Protein AF-A0A924RES4-F1 (afdb_monomer_lite)

Radius of gyration: 15.04 Å; chains: 1; bounding box: 48×29×24 Å

Secondary structure (DSSP, 8-state):
-HHHHHHHHHHHH---HHHHHHHHHHTSTTS--S-GGGGSPPTTSSSS-------

Structure (mmCIF, N/CA/C/O backbone):
data_AF-A0A924RES4-F1
#
_entry.id   AF-A0A924RES4-F1
#
loop_
_atom_site.group_PDB
_atom_site.id
_atom_site.type_symbol
_atom_site.label_atom_id
_atom_site.label_alt_id
_atom_site.label_comp_id
_atom_site.label_asym_id
_atom_site.label_entity_id
_atom_site.label_seq_id
_atom_site.pdbx_PDB_ins_code
_atom_site.Cartn_x
_atom_site.Cartn_y
_atom_site.Cartn_z
_atom_site.occupancy
_atom_site.B_iso_or_equiv
_atom_site.auth_seq_id
_atom_site.auth_comp_id
_atom_site.auth_asym_id
_atom_site.aut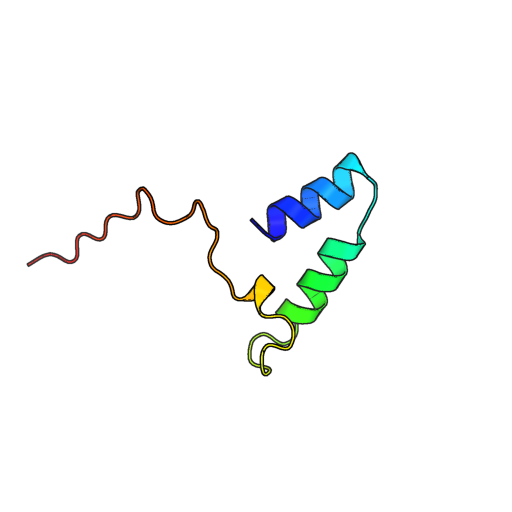h_atom_id
_atom_site.pdbx_PDB_model_num
ATOM 1 N N . HIS A 1 1 ? 1.804 8.279 1.264 1.00 82.94 1 HIS A N 1
ATOM 2 C CA . HIS A 1 1 ? 0.480 8.655 0.737 1.00 82.94 1 HIS A CA 1
ATOM 3 C C . HIS A 1 1 ? -0.359 7.429 0.375 1.00 82.94 1 HIS A C 1
ATOM 5 O O . HIS A 1 1 ? -1.405 7.277 0.975 1.00 82.94 1 HIS A O 1
ATOM 11 N N . LEU A 1 2 ? 0.100 6.511 -0.490 1.00 90.94 2 LEU A N 1
ATOM 12 C CA . LEU A 1 2 ? -0.712 5.352 -0.929 1.00 90.94 2 LEU A CA 1
ATOM 13 C C . LEU A 1 2 ? -1.134 4.389 0.197 1.00 90.94 2 LEU A C 1
ATOM 15 O O . LEU A 1 2 ? -2.245 3.874 0.188 1.00 90.94 2 LEU A O 1
ATOM 19 N N . VAL A 1 3 ? -0.264 4.158 1.186 1.00 92.81 3 VAL A N 1
ATOM 20 C CA . VAL A 1 3 ? -0.604 3.329 2.359 1.00 92.81 3 VAL A CA 1
ATOM 21 C C . VAL A 1 3 ? -1.681 3.998 3.213 1.00 92.81 3 VAL A C 1
ATOM 23 O O . VAL A 1 3 ? -2.638 3.343 3.602 1.00 92.81 3 VAL A O 1
ATOM 26 N N . GLU A 1 4 ? -1.549 5.303 3.462 1.00 93.19 4 GLU A N 1
ATOM 27 C CA . GLU A 1 4 ? -2.547 6.077 4.210 1.00 93.19 4 GLU A CA 1
ATOM 28 C C . GLU A 1 4 ? -3.898 6.058 3.495 1.00 93.19 4 GLU A C 1
ATOM 30 O O . GLU A 1 4 ? -4.912 5.763 4.112 1.00 93.19 4 GLU A O 1
ATOM 35 N N . GLU A 1 5 ? -3.910 6.257 2.175 1.00 91.56 5 GLU A N 1
ATOM 36 C CA . GLU A 1 5 ? -5.129 6.165 1.366 1.00 91.56 5 GLU A CA 1
ATOM 37 C C . GLU A 1 5 ? -5.826 4.803 1.523 1.00 91.56 5 GLU A C 1
ATOM 39 O O . GLU A 1 5 ? -7.043 4.751 1.722 1.00 91.56 5 GLU A O 1
ATOM 44 N N . ALA A 1 6 ? -5.061 3.706 1.491 1.00 95.62 6 ALA A N 1
ATOM 45 C CA . ALA A 1 6 ? -5.601 2.362 1.669 1.00 95.62 6 ALA A CA 1
ATOM 46 C C . ALA A 1 6 ? -6.161 2.128 3.080 1.00 95.62 6 ALA A C 1
ATOM 48 O O . ALA A 1 6 ? -7.225 1.525 3.231 1.00 95.62 6 ALA A O 1
ATOM 49 N N . LEU A 1 7 ? -5.484 2.636 4.111 1.00 95.81 7 LEU A N 1
ATOM 50 C CA . LEU A 1 7 ? -5.952 2.535 5.493 1.00 95.81 7 LEU A CA 1
ATOM 51 C C . LEU A 1 7 ? -7.210 3.375 5.727 1.00 95.81 7 LEU A C 1
ATOM 53 O O . LEU A 1 7 ? -8.171 2.877 6.313 1.00 95.81 7 LEU A O 1
ATOM 57 N N . THR A 1 8 ? -7.251 4.610 5.225 1.00 97.31 8 THR A N 1
ATOM 58 C CA . THR A 1 8 ? -8.435 5.475 5.301 1.00 97.31 8 THR A CA 1
ATOM 59 C C . THR A 1 8 ? -9.630 4.827 4.605 1.00 97.31 8 THR A C 1
ATOM 61 O O . THR A 1 8 ? -10.721 4.795 5.170 1.00 97.31 8 THR A O 1
ATOM 64 N N . ALA A 1 9 ? -9.443 4.248 3.414 1.00 96.75 9 ALA A N 1
ATOM 65 C CA . ALA A 1 9 ? -10.508 3.536 2.707 1.00 96.75 9 ALA A CA 1
ATOM 66 C C . ALA A 1 9 ? -11.062 2.350 3.514 1.00 96.75 9 ALA A C 1
ATOM 68 O O . ALA A 1 9 ? -12.281 2.210 3.656 1.00 96.75 9 ALA A O 1
ATOM 69 N N . ALA A 1 10 ? -10.174 1.543 4.097 1.00 96.56 10 ALA A N 1
ATOM 70 C CA . ALA A 1 10 ? -10.554 0.385 4.893 1.00 96.56 10 ALA A CA 1
ATOM 71 C C . ALA A 1 10 ? -11.300 0.786 6.175 1.00 96.56 10 ALA A C 1
ATOM 73 O O . ALA A 1 10 ? -12.328 0.1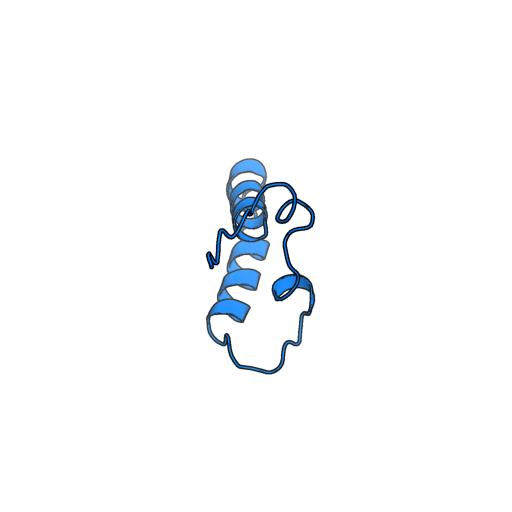94 6.502 1.00 96.56 10 ALA A O 1
ATOM 74 N N . VAL A 1 11 ? -10.810 1.802 6.889 1.00 97.56 11 VAL A N 1
ATOM 75 C CA . VAL A 1 11 ? -11.375 2.230 8.177 1.00 97.56 11 VAL A CA 1
ATOM 76 C C . VAL A 1 11 ? -12.673 3.013 7.998 1.00 97.56 11 VAL A C 1
ATOM 78 O O . VAL A 1 11 ? -13.651 2.737 8.688 1.00 97.56 11 VAL A O 1
ATOM 81 N N . GLU A 1 12 ? -12.706 3.985 7.085 1.00 97.88 12 GLU A N 1
ATOM 82 C CA . GLU A 1 12 ? -13.852 4.892 6.950 1.00 97.88 12 GLU A CA 1
ATOM 83 C C . GLU A 1 12 ? -14.974 4.311 6.091 1.00 97.88 12 GLU A C 1
ATOM 85 O O . GLU A 1 12 ? -16.14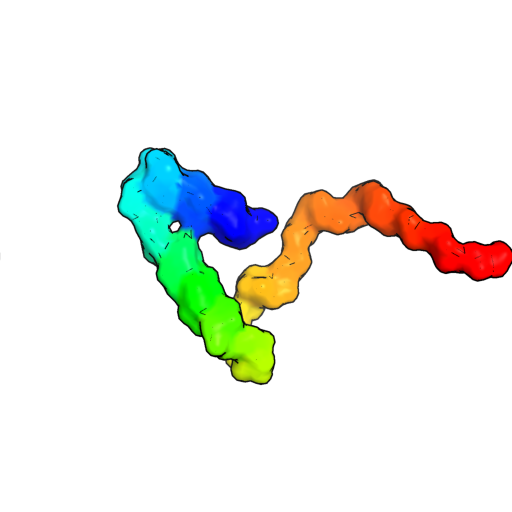2 4.645 6.292 1.00 97.88 12 GLU A O 1
ATOM 90 N N . ARG A 1 13 ? -14.632 3.464 5.113 1.00 97.31 13 ARG A N 1
ATOM 91 C CA . ARG A 1 13 ? -15.584 2.968 4.107 1.00 97.31 13 ARG A CA 1
ATOM 92 C C . ARG A 1 13 ? -15.703 1.447 4.070 1.00 97.31 13 ARG A C 1
ATOM 94 O O . ARG A 1 13 ? -16.540 0.944 3.326 1.00 97.31 13 ARG A O 1
ATOM 101 N N . GLY A 1 14 ? -14.901 0.715 4.848 1.00 97.19 14 GLY A N 1
ATOM 102 C CA . GLY A 1 14 ? -14.849 -0.748 4.775 1.00 97.19 14 GLY A CA 1
ATOM 103 C C . GLY A 1 14 ? -14.323 -1.266 3.433 1.00 97.19 14 GLY A C 1
ATOM 104 O O . GLY A 1 14 ? -14.573 -2.417 3.084 1.00 97.19 14 GLY A O 1
ATOM 105 N N . ASP A 1 15 ? -13.641 -0.416 2.663 1.00 97.50 15 ASP A N 1
ATOM 106 C CA . ASP A 1 15 ? -13.191 -0.718 1.308 1.00 97.50 15 ASP A CA 1
ATOM 107 C C . ASP A 1 15 ? -11.730 -1.179 1.320 1.00 97.50 15 ASP A C 1
ATOM 109 O O . ASP A 1 15 ? -10.813 -0.386 1.539 1.00 97.50 15 ASP A O 1
ATOM 113 N N . LEU A 1 16 ? -11.525 -2.476 1.084 1.00 96.94 16 LEU A N 1
ATOM 114 C CA . LEU A 1 16 ? -10.200 -3.096 0.991 1.00 96.94 16 LEU A CA 1
ATOM 115 C C . LEU A 1 16 ? -9.612 -3.059 -0.428 1.00 96.94 16 LEU A C 1
ATOM 117 O O . LEU A 1 16 ? -8.449 -3.420 -0.605 1.00 96.94 16 LEU A O 1
ATOM 121 N N . GLY A 1 17 ? -10.356 -2.579 -1.429 1.00 97.25 17 GLY A N 1
ATOM 122 C CA . GLY A 1 17 ? -9.897 -2.525 -2.819 1.00 97.25 17 GLY A CA 1
ATOM 123 C C . GLY A 1 17 ? -8.546 -1.814 -3.000 1.00 97.25 17 GLY A C 1
ATOM 124 O O . GLY A 1 17 ? -7.663 -2.367 -3.661 1.00 97.25 17 GLY A O 1
ATOM 125 N N . PRO A 1 18 ? -8.319 -0.636 -2.385 1.00 95.69 18 PRO A N 1
ATOM 126 C CA . PRO A 1 18 ? -7.027 0.047 -2.464 1.00 95.69 18 PRO A CA 1
ATOM 127 C C . PRO A 1 18 ? -5.872 -0.740 -1.830 1.00 95.69 18 PRO A C 1
ATOM 129 O O . PRO A 1 18 ? -4.753 -0.705 -2.343 1.00 95.69 18 PRO A O 1
ATOM 132 N N . PHE A 1 19 ? -6.137 -1.474 -0.744 1.00 96.06 19 PHE A N 1
ATOM 133 C CA . PHE A 1 19 ? -5.142 -2.334 -0.102 1.00 96.06 19 PHE A CA 1
ATOM 134 C C . PHE A 1 19 ? -4.750 -3.498 -1.016 1.00 96.06 19 PHE A C 1
ATOM 136 O O . PHE A 1 19 ? -3.560 -3.710 -1.252 1.00 96.06 19 PHE A O 1
ATOM 143 N N . ASP A 1 20 ? -5.732 -4.207 -1.577 1.00 96.44 20 ASP A N 1
ATOM 144 C CA . ASP A 1 20 ? -5.483 -5.344 -2.469 1.00 96.44 20 ASP A CA 1
ATOM 145 C C . ASP A 1 20 ? -4.735 -4.911 -3.737 1.00 96.44 20 ASP A C 1
ATOM 147 O O . ASP A 1 20 ? -3.793 -5.577 -4.177 1.00 96.44 20 ASP A O 1
ATOM 151 N N . ALA A 1 21 ? -5.098 -3.752 -4.296 1.00 93.50 21 ALA A N 1
ATOM 152 C CA . ALA A 1 21 ? -4.410 -3.175 -5.445 1.00 93.50 21 ALA A CA 1
ATOM 153 C C . ALA A 1 21 ? -2.946 -2.829 -5.123 1.00 93.50 21 ALA A C 1
ATOM 155 O O . ALA A 1 21 ? -2.047 -3.143 -5.908 1.00 93.50 21 ALA A O 1
ATOM 156 N N . LEU A 1 22 ? -2.688 -2.237 -3.952 1.00 93.62 22 LEU A N 1
ATOM 157 C CA . LEU A 1 22 ? -1.330 -1.942 -3.499 1.00 93.62 22 LEU A CA 1
ATOM 158 C C . LEU A 1 22 ? -0.522 -3.231 -3.277 1.00 93.62 22 LEU A C 1
ATOM 160 O O . LEU A 1 22 ? 0.623 -3.323 -3.723 1.00 93.62 22 LEU A O 1
ATOM 164 N N . LEU A 1 23 ? -1.118 -4.245 -2.645 1.00 94.38 23 LEU A N 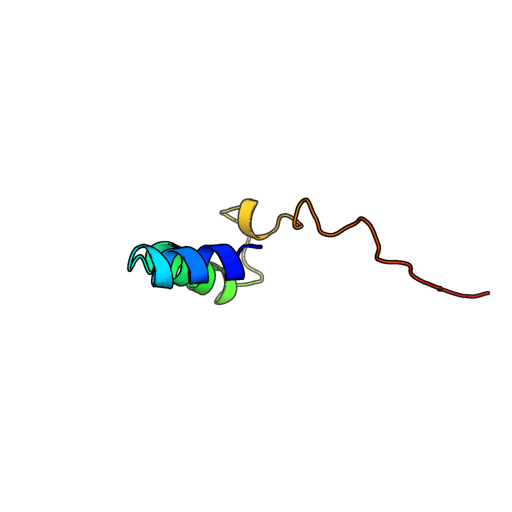1
ATOM 165 C CA . LEU A 1 23 ? -0.479 -5.538 -2.403 1.00 94.38 23 LEU A CA 1
ATOM 166 C C . LEU A 1 23 ? -0.101 -6.246 -3.712 1.00 94.38 23 LEU A C 1
ATOM 168 O O . LEU A 1 23 ? 0.996 -6.801 -3.811 1.00 94.38 23 LEU A O 1
ATOM 172 N N . ALA A 1 24 ? -0.969 -6.205 -4.725 1.00 93.25 24 ALA A N 1
ATOM 173 C CA . ALA A 1 24 ? -0.696 -6.802 -6.030 1.00 93.25 24 ALA A CA 1
ATOM 174 C C . ALA A 1 24 ? 0.549 -6.196 -6.699 1.00 93.25 24 ALA A C 1
ATOM 176 O O . ALA A 1 24 ? 1.377 -6.934 -7.236 1.00 93.25 24 ALA A O 1
ATOM 177 N N . VAL A 1 25 ? 0.714 -4.871 -6.618 1.00 92.06 25 VAL A N 1
ATOM 178 C CA . VAL A 1 25 ? 1.889 -4.167 -7.158 1.00 92.06 25 VAL A CA 1
ATOM 179 C C . VAL A 1 25 ? 3.140 -4.481 -6.335 1.00 92.06 25 VAL A C 1
ATOM 181 O O . VAL A 1 25 ? 4.168 -4.864 -6.891 1.00 92.06 25 VAL A O 1
ATOM 184 N N . LEU A 1 26 ? 3.058 -4.390 -5.003 1.00 91.25 26 LEU A N 1
ATOM 185 C CA . LEU A 1 26 ? 4.199 -4.642 -4.112 1.00 91.25 26 LEU A CA 1
ATOM 186 C C . LEU A 1 26 ? 4.693 -6.093 -4.149 1.00 91.25 26 LEU A C 1
ATOM 188 O O . LEU A 1 26 ? 5.860 -6.348 -3.858 1.00 91.25 26 LEU A O 1
ATOM 192 N N . SER A 1 27 ? 3.836 -7.040 -4.531 1.00 94.25 27 SER A N 1
ATOM 193 C CA . SER A 1 27 ? 4.215 -8.447 -4.706 1.00 94.25 27 SER A CA 1
ATOM 194 C C . SER A 1 27 ? 5.130 -8.675 -5.916 1.00 94.25 27 SER A C 1
ATOM 196 O O . SER A 1 27 ? 5.767 -9.725 -6.005 1.00 94.25 27 SER A O 1
ATOM 198 N N . ARG A 1 28 ? 5.198 -7.717 -6.852 1.00 92.25 28 ARG A N 1
ATOM 199 C CA . ARG A 1 28 ? 6.041 -7.768 -8.058 1.00 92.25 28 ARG A CA 1
ATOM 200 C C . ARG A 1 28 ? 6.741 -6.422 -8.300 1.00 92.25 28 ARG A C 1
ATOM 202 O O . ARG A 1 28 ? 6.490 -5.759 -9.302 1.00 92.25 28 ARG A O 1
ATOM 209 N N . PRO A 1 29 ? 7.641 -6.000 -7.397 1.00 89.25 29 PRO A N 1
ATOM 210 C CA . PRO A 1 29 ? 8.137 -4.623 -7.357 1.00 89.25 29 PRO A CA 1
ATOM 211 C C . PRO A 1 29 ? 9.079 -4.246 -8.513 1.00 89.25 29 PRO A C 1
ATOM 213 O O . PRO A 1 29 ? 9.375 -3.068 -8.687 1.00 89.25 29 PRO A O 1
ATOM 216 N N . TYR A 1 30 ? 9.573 -5.226 -9.276 1.00 88.44 30 TYR A N 1
ATOM 217 C CA . TYR A 1 30 ? 10.516 -5.022 -10.383 1.00 88.44 30 TYR A CA 1
ATOM 218 C C . TYR A 1 30 ? 9.905 -5.276 -11.765 1.00 88.44 30 TYR A C 1
ATOM 220 O O . TYR A 1 30 ? 10.605 -5.131 -12.766 1.00 88.44 30 TYR A O 1
ATOM 228 N N . ASP A 1 31 ? 8.630 -5.668 -11.825 1.00 89.00 31 ASP A N 1
ATOM 229 C CA . ASP A 1 31 ? 7.924 -5.792 -13.097 1.00 89.00 31 ASP A CA 1
ATOM 230 C C . ASP A 1 31 ? 7.711 -4.401 -13.705 1.00 89.00 31 ASP A C 1
ATOM 232 O O . ASP A 1 31 ? 7.677 -3.384 -13.005 1.00 89.00 31 ASP A O 1
ATOM 236 N N . GLU A 1 32 ? 7.564 -4.350 -15.029 1.00 78.69 32 GLU A N 1
ATOM 237 C CA . GLU A 1 32 ? 7.335 -3.089 -15.723 1.00 78.69 32 GLU A CA 1
ATOM 238 C C . GLU A 1 32 ? 6.050 -2.422 -15.190 1.00 78.69 32 GLU A C 1
ATOM 240 O O . GLU A 1 32 ? 4.990 -3.064 -15.150 1.00 78.69 32 GLU A O 1
ATOM 245 N N . PRO A 1 33 ? 6.121 -1.157 -14.730 1.00 69.50 33 PRO A N 1
ATOM 246 C CA . PRO A 1 33 ? 5.011 -0.536 -14.031 1.00 69.50 33 PRO A CA 1
ATOM 247 C C . PRO A 1 33 ? 3.840 -0.311 -14.986 1.00 69.50 33 PRO A C 1
ATOM 249 O O . PRO A 1 33 ? 3.822 0.614 -15.792 1.00 69.50 33 PRO A O 1
ATOM 252 N N . THR A 1 34 ? 2.814 -1.144 -14.846 1.00 77.44 34 THR A N 1
ATOM 253 C CA . THR A 1 34 ? 1.533 -1.007 -15.559 1.00 77.44 34 THR A CA 1
ATOM 254 C C . THR A 1 34 ? 0.674 0.126 -15.004 1.00 77.44 34 THR A C 1
ATOM 256 O O . THR A 1 34 ? -0.244 0.595 -15.672 1.00 77.44 34 THR A O 1
ATOM 259 N N . GLN A 1 35 ? 0.973 0.578 -13.785 1.00 82.06 35 GLN A N 1
ATOM 260 C CA . GLN A 1 35 ? 0.223 1.598 -13.064 1.00 82.06 35 GLN A CA 1
ATOM 261 C C . GLN A 1 35 ? 1.186 2.665 -12.515 1.00 82.06 35 GLN A C 1
ATOM 263 O O . GLN A 1 35 ? 1.682 2.535 -11.391 1.00 82.06 35 GLN A O 1
ATOM 268 N N . PRO A 1 36 ? 1.490 3.718 -13.300 1.00 81.12 36 PRO A N 1
ATOM 269 C CA . PRO A 1 36 ? 2.536 4.689 -12.974 1.00 81.12 36 PRO A CA 1
ATOM 270 C C . PRO A 1 36 ? 2.273 5.451 -11.671 1.00 81.12 36 PRO A C 1
ATOM 272 O O . PRO A 1 36 ? 3.221 5.914 -11.044 1.00 81.12 36 PRO A O 1
ATOM 275 N N . GLN A 1 37 ? 1.018 5.543 -11.221 1.00 85.06 37 GLN A N 1
ATOM 276 C CA . GLN A 1 37 ? 0.654 6.195 -9.963 1.00 85.06 37 GLN A CA 1
ATOM 277 C C . GLN A 1 37 ? 1.305 5.550 -8.729 1.00 85.06 37 GLN A C 1
ATOM 279 O O . GLN A 1 37 ? 1.605 6.258 -7.775 1.00 85.06 37 GLN A O 1
ATOM 284 N N . TYR A 1 38 ? 1.595 4.242 -8.755 1.00 86.94 38 TYR A N 1
ATOM 285 C CA . TYR A 1 38 ? 2.256 3.561 -7.631 1.00 86.94 38 TYR A CA 1
ATOM 286 C C . TYR A 1 38 ? 3.762 3.834 -7.555 1.00 86.94 38 TYR A C 1
ATOM 288 O O . TYR A 1 38 ? 4.377 3.593 -6.519 1.00 86.94 38 TYR A O 1
ATOM 296 N N . ALA A 1 39 ? 4.352 4.345 -8.637 1.00 86.88 39 ALA A N 1
ATOM 297 C CA . ALA A 1 39 ? 5.759 4.728 -8.699 1.00 86.88 39 ALA A CA 1
ATOM 298 C C . ALA A 1 39 ? 5.969 6.239 -8.499 1.00 86.88 39 ALA A C 1
ATOM 300 O O . ALA A 1 39 ? 7.110 6.700 -8.436 1.00 86.88 39 ALA A O 1
ATOM 301 N N . GLN A 1 40 ? 4.893 7.030 -8.424 1.00 86.25 40 GLN A N 1
ATOM 302 C CA . GLN A 1 40 ? 5.006 8.474 -8.270 1.00 86.25 40 GLN A CA 1
ATOM 303 C C . GLN A 1 40 ? 5.383 8.855 -6.833 1.00 86.25 40 GLN A C 1
ATOM 305 O O . GLN A 1 40 ? 4.847 8.295 -5.872 1.00 86.25 40 GLN A O 1
ATOM 310 N N . PRO A 1 41 ? 6.289 9.834 -6.657 1.00 81.62 41 PRO A N 1
ATOM 311 C CA . PRO A 1 41 ? 6.557 10.383 -5.340 1.00 81.62 41 PRO A CA 1
ATOM 312 C C . PRO A 1 41 ? 5.300 11.059 -4.782 1.00 81.62 41 PRO A C 1
ATOM 314 O O . PRO A 1 41 ? 4.456 11.570 -5.520 1.00 81.62 41 PRO A O 1
ATOM 317 N N . SER A 1 42 ? 5.198 11.093 -3.451 1.00 77.88 42 SER A N 1
ATOM 318 C CA . SER A 1 42 ? 4.177 11.902 -2.783 1.00 77.88 42 SER A CA 1
ATOM 319 C C . SER A 1 42 ? 4.363 13.366 -3.167 1.00 77.88 42 SER A C 1
ATOM 321 O O . SER A 1 42 ? 5.488 13.862 -3.109 1.00 77.88 42 SER A O 1
ATOM 323 N N . LYS A 1 43 ? 3.274 14.067 -3.495 1.00 72.31 43 LYS A N 1
ATOM 324 C CA . LYS A 1 43 ? 3.331 15.505 -3.803 1.00 72.31 43 LYS A CA 1
ATOM 325 C C . LYS A 1 43 ? 3.869 16.328 -2.626 1.00 72.31 43 LYS A C 1
ATOM 327 O O . LYS A 1 43 ? 4.613 17.269 -2.851 1.00 72.31 43 LYS A O 1
ATOM 332 N N . ASP A 1 44 ? 3.586 15.893 -1.399 1.00 69.12 44 ASP A N 1
ATOM 333 C CA . ASP A 1 44 ? 3.936 16.613 -0.162 1.00 69.12 44 ASP A CA 1
ATOM 334 C C . ASP A 1 44 ? 5.307 16.209 0.428 1.00 69.12 44 ASP A C 1
ATOM 336 O O . ASP A 1 44 ? 5.626 16.522 1.570 1.00 69.12 44 ASP A O 1
ATOM 340 N N . GLY A 1 45 ? 6.111 15.429 -0.306 1.00 59.75 45 GLY A N 1
ATOM 341 C CA . GLY A 1 45 ? 7.289 14.736 0.236 1.00 59.75 45 GLY A CA 1
ATOM 342 C C . GLY A 1 45 ? 8.636 15.452 0.097 1.00 59.75 45 GLY A C 1
ATOM 343 O O . GLY A 1 45 ? 9.653 14.836 0.411 1.00 59.75 45 GLY A O 1
ATOM 344 N N . GLN A 1 46 ? 8.682 16.688 -0.407 1.00 57.84 46 GLN A N 1
ATOM 345 C CA . GLN A 1 46 ? 9.947 17.362 -0.744 1.00 57.84 46 GLN A CA 1
ATOM 346 C C . GLN A 1 46 ? 10.271 18.627 0.055 1.00 57.84 46 GLN A C 1
ATOM 348 O O . GLN A 1 46 ? 11.364 19.159 -0.126 1.00 57.84 46 GLN A O 1
ATOM 353 N N . ASP A 1 47 ? 9.407 19.091 0.957 1.00 60.41 47 ASP A N 1
ATOM 354 C CA . ASP A 1 47 ? 9.588 20.448 1.489 1.00 60.41 47 ASP A CA 1
ATOM 355 C C . ASP A 1 47 ? 10.666 20.580 2.585 1.00 60.41 47 ASP A C 1
ATOM 357 O O . ASP A 1 47 ? 11.164 21.680 2.788 1.00 60.41 47 ASP A O 1
ATOM 361 N N . ASP A 1 48 ? 11.128 19.488 3.216 1.00 64.94 48 ASP A N 1
ATOM 362 C CA . ASP A 1 48 ? 12.085 19.576 4.342 1.00 64.94 48 ASP A CA 1
ATOM 363 C C . ASP A 1 48 ? 13.210 18.519 4.365 1.00 64.94 48 ASP A C 1
ATOM 365 O O . ASP A 1 48 ? 13.975 18.435 5.333 1.00 64.94 48 ASP A O 1
ATOM 369 N N . TYR A 1 49 ? 13.382 17.705 3.315 1.00 68.62 49 TYR A N 1
ATOM 370 C CA . TYR A 1 49 ? 14.485 16.735 3.303 1.00 68.62 49 TYR A CA 1
ATOM 371 C C . TYR A 1 49 ? 15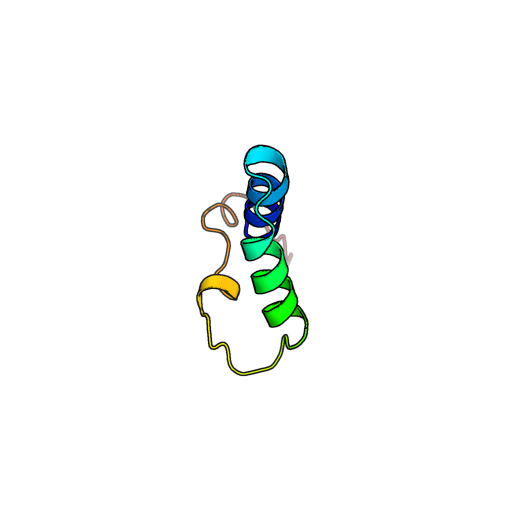.819 17.413 2.957 1.00 68.62 49 TYR A C 1
ATOM 373 O O . TYR A 1 49 ? 16.222 17.518 1.798 1.00 68.62 49 TYR A O 1
ATOM 381 N N . ARG A 1 50 ? 16.524 17.890 3.987 1.00 73.69 50 ARG A N 1
ATOM 382 C CA . ARG A 1 50 ? 17.867 18.471 3.869 1.00 73.69 50 ARG A CA 1
ATOM 383 C C . ARG A 1 50 ? 18.940 17.397 4.011 1.00 73.69 50 ARG A C 1
ATOM 385 O O . ARG A 1 50 ? 19.196 16.893 5.103 1.00 73.69 50 ARG A O 1
ATOM 392 N N . THR A 1 51 ? 19.625 17.094 2.913 1.00 75.56 51 THR A N 1
ATOM 393 C CA . THR A 1 51 ? 20.846 16.285 2.944 1.00 75.56 51 THR A CA 1
ATOM 394 C C . THR A 1 51 ? 22.049 17.174 3.225 1.00 75.56 51 THR A C 1
ATOM 396 O O . THR A 1 51 ? 22.390 18.039 2.420 1.00 75.56 51 THR A O 1
ATOM 399 N N . PHE A 1 52 ? 22.737 16.934 4.337 1.00 77.38 52 PHE A N 1
ATOM 400 C CA . PHE A 1 52 ? 24.069 17.482 4.584 1.00 77.38 52 PHE A CA 1
ATOM 401 C C . PHE A 1 52 ? 25.106 16.477 4.080 1.00 77.38 52 PHE A C 1
ATOM 403 O O . PHE A 1 52 ? 25.756 15.793 4.868 1.00 77.38 52 PHE A O 1
ATOM 410 N N . CYS A 1 53 ? 25.246 16.337 2.759 1.00 79.88 53 CYS A N 1
ATOM 411 C CA . CYS A 1 53 ? 26.445 15.702 2.217 1.00 79.88 53 CYS A CA 1
ATOM 412 C C . CYS A 1 53 ? 27.580 16.731 2.310 1.00 79.88 53 CYS A C 1
ATOM 414 O O . CYS A 1 53 ? 27.803 17.530 1.403 1.00 79.88 53 CYS A O 1
ATOM 416 N N . GLY A 1 54 ? 28.205 16.778 3.487 1.00 71.75 54 GLY A N 1
ATOM 417 C CA . GLY A 1 54 ? 29.329 17.651 3.775 1.00 71.75 54 GLY A CA 1
ATOM 418 C C . GLY A 1 54 ? 30.542 17.324 2.907 1.00 71.75 54 GLY A C 1
ATOM 419 O O . GLY A 1 54 ? 30.978 16.174 2.833 1.00 71.75 54 GLY A O 1
ATOM 420 N N . THR A 1 55 ? 31.092 18.371 2.304 1.00 53.84 55 THR A N 1
ATOM 421 C CA . THR A 1 55 ? 32.493 18.741 2.531 1.00 53.84 55 THR A CA 1
ATOM 422 C C . THR A 1 55 ? 32.501 19.985 3.396 1.00 53.84 55 THR A C 1
ATOM 424 O O . THR A 1 55 ? 31.703 20.891 3.057 1.00 53.84 55 THR A O 1
#

pLDDT: mean 85.33, std 11.92, range [53.84, 97.88]

Sequence (55 aa):
HLVEEALTAAVERGDLGPFDALLAVLSRPYDEPTQPQYAQPSKDGQDDYRTFCGT

Foldseek 3Di:
DLVVVQVCCCVVPVDNPSVVVLV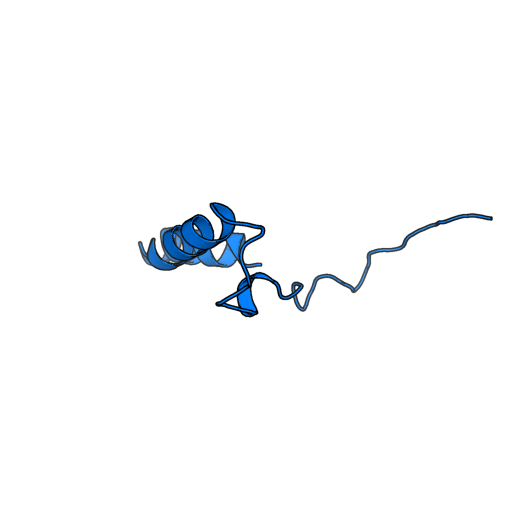VCVVPVPPDDPPCVNVDDDPPPPDDDDDCPDD